Protein AF-Q05E89-F1 (afdb_monomer)

Mean predicted aligned error: 7.86 Å

Secondary structure (DSSP, 8-state):
------EEEEETTEEEEE-HHHHHHHHHHHHS---HHHHHHHHT-SSHHHHHHHHHHS-TTGGGS-GGGHHHHHHHTT--S------

Foldseek 3Di:
DDPLQWDWDDFDPDIQTDALQLLVLLQCVVVDPQALQNSCVSRVHPDSVSSVVRVVRDDVVSSVDHSVCSSVCSVVVVNDDDPPVDD

Radius of gyration: 12.9 Å; Cα contacts (8 Å, |Δi|>4): 88; chains: 1; bounding box: 27×40×33 Å

Nearest PDB structures (foldseek):
  1j1v-assembly1_A  TM=5.083E-01  e=2.831E+00  Escherichia coli
  3pvv-assembly2_B  TM=4.271E-01  e=5.571E+00  Mycobacterium tuberculosis H37Ra
  8btg-assembly1_B  TM=4.757E-01  e=8.571E+00  Bacillus subtilis
  7eso-assembly2_H  TM=3.617E-01  e=5.571E+00  Pseudomonas phage phiYY
  7esv-assembly1_A-2  TM=3.617E-01  e=6.700E+00  Pseudomonas phage phiYY

pLDDT: mean 78.32, std 17.52, range [34.53, 95.31]

Sequence (87 aa):
MSEAGVFKVTVGEKEIVIDEKILEILRRYRTTEMSLDQLAAALGLDSWEEAYEFVKNIPAWILSIEPSQWKTMSRMKGVKEEMAVEK

Structure (mmCIF, N/CA/C/O backbone):
data_AF-Q05E89-F1
#
_entry.id   AF-Q05E89-F1
#
loop_
_atom_site.group_PDB
_atom_site.id
_atom_site.type_symbol
_atom_site.label_atom_id
_atom_site.label_alt_id
_atom_site.label_comp_id
_atom_site.label_asym_id
_atom_site.label_entity_id
_atom_site.label_seq_id
_atom_site.pdbx_PDB_ins_code
_atom_site.Cartn_x
_atom_site.Cartn_y
_atom_site.Cartn_z
_atom_site.occupancy
_atom_site.B_iso_or_equiv
_atom_site.auth_seq_id
_atom_site.auth_comp_id
_atom_site.auth_asym_id
_atom_site.auth_atom_id
_atom_site.pdbx_PDB_model_num
ATOM 1 N N . MET A 1 1 ? 5.686 -29.603 -7.796 1.00 34.78 1 MET A N 1
ATOM 2 C CA . MET A 1 1 ? 5.028 -28.339 -8.184 1.00 34.78 1 MET A CA 1
ATOM 3 C C . MET A 1 1 ? 5.439 -27.331 -7.128 1.00 34.78 1 MET A C 1
ATOM 5 O O . MET A 1 1 ? 4.962 -27.440 -6.013 1.00 34.78 1 MET A O 1
ATOM 9 N N . SER A 1 2 ? 6.454 -26.511 -7.399 1.00 38.09 2 SER A N 1
ATOM 10 C CA . SER A 1 2 ? 7.059 -25.644 -6.381 1.00 38.09 2 SER A CA 1
ATOM 11 C C . SER A 1 2 ? 6.117 -24.481 -6.082 1.00 38.09 2 SER A C 1
ATOM 13 O O . SER A 1 2 ? 5.871 -23.672 -6.978 1.00 38.09 2 SER A O 1
ATOM 15 N N . GLU A 1 3 ? 5.577 -24.422 -4.863 1.00 46.09 3 GLU A N 1
ATOM 16 C CA . GLU A 1 3 ? 4.829 -23.266 -4.363 1.00 46.09 3 GLU A CA 1
ATOM 17 C C . GLU A 1 3 ? 5.706 -22.024 -4.527 1.00 46.09 3 GLU A C 1
ATOM 19 O O . GLU A 1 3 ? 6.806 -21.921 -3.981 1.00 46.09 3 GLU A O 1
ATOM 24 N N . ALA A 1 4 ? 5.274 -21.109 -5.392 1.00 50.03 4 ALA A N 1
ATOM 25 C CA . ALA A 1 4 ? 5.874 -19.792 -5.458 1.00 50.03 4 ALA A CA 1
ATOM 26 C C . ALA A 1 4 ? 5.525 -19.102 -4.137 1.00 50.03 4 ALA A C 1
ATOM 28 O O . ALA A 1 4 ? 4.342 -18.928 -3.859 1.00 50.03 4 ALA A O 1
ATOM 29 N N . GLY A 1 5 ? 6.535 -18.772 -3.327 1.00 54.69 5 GLY A N 1
ATOM 30 C CA . GLY A 1 5 ? 6.333 -18.152 -2.019 1.00 54.69 5 GLY A CA 1
ATOM 31 C C . GLY A 1 5 ? 5.402 -16.947 -2.126 1.00 54.69 5 GLY A C 1
ATOM 32 O O . GLY A 1 5 ? 5.644 -16.032 -2.920 1.00 54.69 5 GLY A O 1
ATOM 33 N N . VAL A 1 6 ? 4.309 -16.996 -1.370 1.00 65.00 6 VAL A N 1
ATOM 34 C CA . VAL A 1 6 ? 3.271 -15.971 -1.356 1.00 65.00 6 VAL A CA 1
ATOM 35 C C . VAL A 1 6 ? 3.617 -15.005 -0.231 1.00 65.00 6 VAL A C 1
ATOM 37 O O . VAL A 1 6 ? 3.615 -15.385 0.934 1.00 65.00 6 VAL A O 1
ATOM 40 N N . PHE A 1 7 ? 3.951 -13.757 -0.559 1.00 77.00 7 PHE A N 1
ATOM 41 C CA . PHE A 1 7 ? 4.162 -12.740 0.469 1.00 77.00 7 PHE A CA 1
ATOM 42 C C . PHE A 1 7 ? 2.811 -12.139 0.840 1.00 77.00 7 PHE A C 1
ATOM 44 O O . PHE A 1 7 ? 2.074 -11.699 -0.041 1.00 77.00 7 PHE A O 1
ATOM 51 N N . LYS A 1 8 ? 2.482 -12.124 2.127 1.00 84.75 8 LYS A N 1
ATOM 52 C CA . LYS A 1 8 ? 1.211 -11.602 2.624 1.00 84.75 8 LYS A CA 1
ATOM 53 C C . LYS A 1 8 ? 1.458 -10.542 3.680 1.00 84.75 8 LYS A C 1
ATOM 55 O O . LYS A 1 8 ? 2.386 -10.670 4.474 1.00 84.75 8 LYS A O 1
ATOM 60 N N . VAL A 1 9 ? 0.623 -9.514 3.679 1.00 87.06 9 VAL A N 1
ATOM 61 C CA . VAL A 1 9 ? 0.622 -8.460 4.691 1.00 87.06 9 VAL A CA 1
ATOM 62 C C . VAL A 1 9 ? -0.761 -8.414 5.308 1.00 87.06 9 VAL A C 1
ATOM 64 O O . VAL A 1 9 ? -1.751 -8.239 4.598 1.00 87.06 9 VAL A O 1
ATOM 67 N N . THR A 1 10 ? -0.818 -8.556 6.625 1.00 88.00 10 THR A N 1
ATOM 68 C CA . THR A 1 10 ? -2.059 -8.423 7.385 1.00 88.00 10 THR A CA 1
ATOM 69 C C . THR A 1 10 ? -2.148 -7.018 7.956 1.0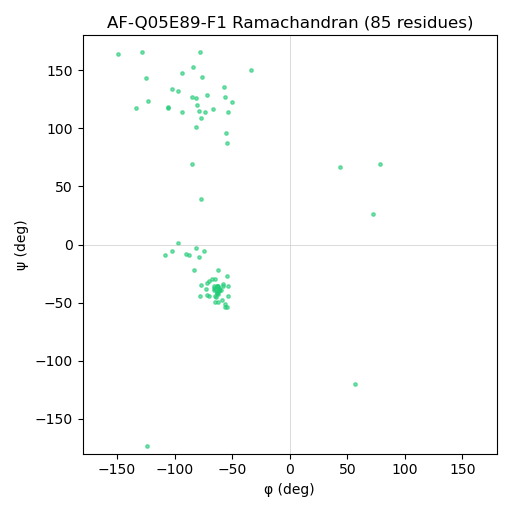0 88.00 10 THR A C 1
ATOM 71 O O . THR A 1 10 ? -1.187 -6.519 8.544 1.00 88.00 10 THR A O 1
ATOM 74 N N . VAL A 1 11 ? -3.301 -6.380 7.781 1.00 89.62 11 VAL A N 1
ATOM 75 C CA . VAL A 1 11 ? -3.615 -5.069 8.349 1.00 89.62 11 VAL A CA 1
ATOM 76 C C . VAL A 1 11 ? -5.002 -5.142 8.961 1.00 89.62 11 VAL A C 1
ATOM 78 O O . VAL A 1 11 ? -5.974 -5.418 8.262 1.00 89.62 11 VAL A O 1
ATOM 81 N N . GLY A 1 12 ? -5.083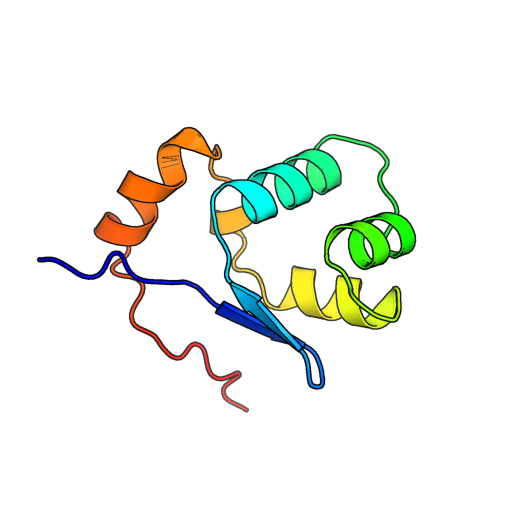 -4.939 10.277 1.00 85.19 12 GLY A N 1
ATOM 82 C CA . GLY A 1 12 ? -6.324 -5.154 11.016 1.00 85.19 12 GLY A CA 1
ATOM 83 C C . GLY A 1 12 ? -6.831 -6.586 10.826 1.00 85.19 12 GLY A C 1
ATOM 84 O O . GLY A 1 12 ? -6.128 -7.544 11.146 1.00 85.19 12 GLY A O 1
ATOM 85 N N . GLU A 1 13 ? -8.036 -6.721 10.271 1.00 84.88 13 GLU A N 1
ATOM 86 C CA . GLU A 1 13 ? -8.678 -8.010 9.970 1.00 84.88 13 GLU A CA 1
ATOM 87 C C . GLU A 1 13 ? -8.496 -8.459 8.506 1.00 84.88 13 GLU A C 1
ATOM 89 O O . GLU A 1 13 ? 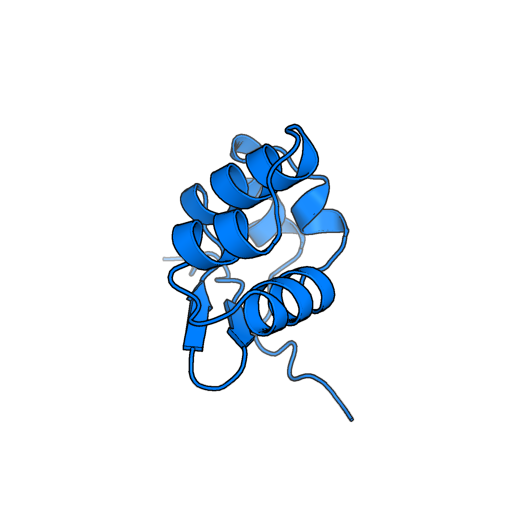-8.997 -9.512 8.107 1.00 84.88 13 GLU A O 1
ATOM 94 N N . LYS A 1 14 ? -7.783 -7.677 7.683 1.00 86.38 14 LYS A N 1
ATOM 95 C CA . LYS A 1 14 ? -7.605 -7.938 6.249 1.00 86.38 14 LYS A CA 1
ATOM 96 C C . LYS A 1 14 ? -6.236 -8.538 5.959 1.00 86.38 14 LYS A C 1
ATOM 98 O O . LYS A 1 14 ? -5.211 -8.032 6.406 1.00 86.38 14 LYS A O 1
ATOM 103 N N . GLU A 1 15 ? -6.217 -9.588 5.144 1.00 88.88 15 GLU A N 1
ATOM 104 C CA . GLU A 1 15 ? -4.995 -10.194 4.610 1.00 88.88 15 GLU A CA 1
ATOM 105 C C . GLU A 1 15 ? -4.844 -9.819 3.130 1.00 88.88 15 GLU A C 1
ATOM 107 O O . GLU A 1 15 ? -5.684 -10.165 2.298 1.00 88.88 15 GLU A O 1
ATOM 112 N N . ILE A 1 16 ? -3.759 -9.120 2.793 1.00 89.38 16 ILE A N 1
ATOM 113 C CA . ILE A 1 16 ? -3.430 -8.744 1.417 1.00 89.38 16 ILE A CA 1
ATOM 114 C C . ILE A 1 16 ? -2.281 -9.619 0.929 1.00 89.38 16 ILE A C 1
ATOM 116 O O . ILE A 1 16 ? -1.157 -9.554 1.428 1.00 89.38 16 ILE A O 1
ATOM 120 N N . VAL A 1 17 ? -2.556 -10.413 -0.102 1.00 88.56 17 VAL A N 1
ATOM 121 C CA . VAL A 1 17 ? -1.541 -11.178 -0.825 1.00 88.56 17 VAL A CA 1
ATOM 122 C C . VAL A 1 17 ? -0.831 -10.258 -1.814 1.00 88.56 17 VAL A C 1
ATOM 124 O O . VAL A 1 17 ? -1.463 -9.712 -2.714 1.00 88.56 17 VAL A O 1
ATOM 127 N N . ILE A 1 18 ? 0.484 -10.105 -1.677 1.00 85.19 18 ILE A N 1
ATOM 128 C CA . ILE A 1 18 ? 1.294 -9.352 -2.633 1.00 85.19 18 ILE A CA 1
ATOM 129 C C . ILE A 1 18 ? 1.520 -10.214 -3.873 1.00 85.19 18 ILE A C 1
ATOM 131 O O . ILE A 1 18 ? 2.261 -11.198 -3.858 1.00 85.19 18 ILE A O 1
ATOM 135 N N . ASP A 1 19 ? 0.873 -9.821 -4.960 1.00 85.19 19 ASP A N 1
ATOM 136 C CA . ASP A 1 19 ? 1.022 -10.393 -6.291 1.00 85.19 19 ASP A CA 1
ATOM 137 C C . ASP A 1 19 ? 1.408 -9.306 -7.313 1.00 85.19 19 ASP A C 1
ATOM 139 O O . ASP A 1 19 ? 1.681 -8.155 -6.963 1.00 85.19 19 ASP A O 1
ATOM 143 N N . GLU A 1 20 ? 1.437 -9.663 -8.599 1.00 83.31 20 GLU A N 1
ATOM 144 C CA . GLU A 1 20 ? 1.751 -8.712 -9.675 1.00 83.31 20 GLU A CA 1
ATOM 145 C C . GLU A 1 20 ? 0.786 -7.510 -9.691 1.00 83.31 20 GLU A C 1
ATOM 147 O O . GLU A 1 20 ? 1.223 -6.381 -9.913 1.00 83.31 20 GLU A O 1
ATOM 152 N N . LYS A 1 21 ? -0.498 -7.713 -9.366 1.00 87.44 21 LYS A N 1
ATOM 153 C CA . LYS A 1 21 ? -1.512 -6.651 -9.340 1.00 87.44 21 LYS A CA 1
ATOM 154 C C . LYS A 1 21 ? -1.284 -5.687 -8.175 1.00 87.44 21 LYS A C 1
ATOM 156 O O . LYS A 1 21 ? -1.360 -4.471 -8.359 1.00 87.44 21 LYS A O 1
ATOM 161 N N . ILE A 1 22 ? -0.990 -6.198 -6.979 1.00 90.00 22 ILE A N 1
ATOM 162 C CA . ILE A 1 22 ? -0.680 -5.344 -5.826 1.00 90.00 22 ILE A CA 1
ATOM 163 C C . ILE A 1 22 ? 0.624 -4.575 -6.053 1.00 90.00 22 ILE A C 1
ATOM 165 O O . ILE A 1 22 ? 0.696 -3.388 -5.735 1.00 90.00 22 ILE A O 1
ATOM 169 N N . LEU A 1 23 ? 1.630 -5.190 -6.680 1.00 88.12 23 LEU A N 1
ATOM 170 C CA . LEU A 1 23 ? 2.864 -4.494 -7.058 1.00 88.12 23 LEU A CA 1
ATOM 171 C C . LEU A 1 23 ? 2.620 -3.352 -8.044 1.00 88.12 23 LEU A C 1
ATOM 173 O O . LEU A 1 23 ? 3.243 -2.300 -7.918 1.00 88.12 23 LEU A O 1
ATOM 1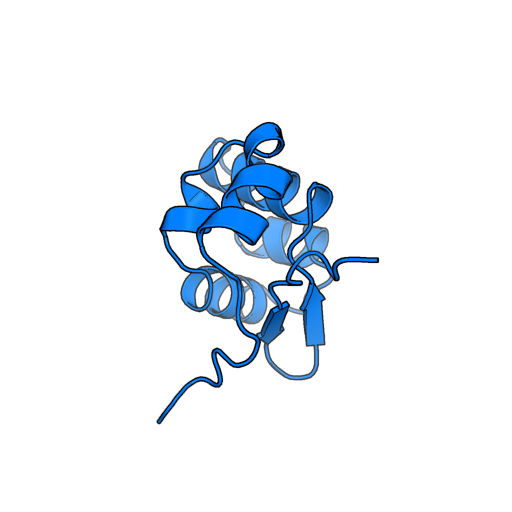77 N N . GLU A 1 24 ? 1.708 -3.512 -9.002 1.00 88.69 24 GLU A N 1
ATOM 178 C CA . GLU A 1 24 ? 1.314 -2.418 -9.894 1.00 88.69 24 GLU A CA 1
ATOM 179 C C . GLU A 1 24 ? 0.648 -1.265 -9.135 1.00 88.69 24 GLU A C 1
ATOM 181 O O . GLU A 1 24 ? 0.931 -0.097 -9.414 1.00 88.69 24 GLU A O 1
ATOM 186 N N . ILE A 1 25 ? -0.210 -1.569 -8.156 1.00 92.31 25 ILE A N 1
ATOM 187 C CA . ILE A 1 25 ? -0.821 -0.555 -7.284 1.00 92.31 25 ILE A CA 1
ATOM 188 C C . ILE A 1 25 ? 0.263 0.171 -6.480 1.00 92.31 25 ILE A C 1
ATOM 190 O O . ILE A 1 25 ? 0.318 1.397 -6.516 1.00 92.31 25 ILE A O 1
ATOM 194 N N . LEU A 1 26 ? 1.168 -0.567 -5.835 1.00 89.81 26 LEU A N 1
ATOM 195 C CA . LEU A 1 26 ? 2.278 -0.010 -5.056 1.00 89.81 26 LEU A CA 1
ATOM 196 C C . LEU A 1 26 ? 3.231 0.829 -5.911 1.00 89.81 26 LEU A C 1
ATOM 198 O O . LEU A 1 26 ? 3.685 1.896 -5.497 1.00 89.81 26 LEU A O 1
ATOM 202 N N . ARG A 1 27 ? 3.516 0.380 -7.135 1.00 87.94 27 ARG A N 1
ATOM 203 C CA . ARG A 1 27 ? 4.340 1.128 -8.083 1.00 87.94 27 ARG A CA 1
ATOM 204 C C . ARG A 1 27 ? 3.655 2.420 -8.494 1.00 87.94 27 ARG A C 1
ATOM 206 O O . ARG A 1 27 ? 4.321 3.453 -8.519 1.00 87.94 27 ARG A O 1
ATOM 213 N N . ARG A 1 28 ? 2.353 2.388 -8.801 1.00 89.81 28 ARG A N 1
ATOM 214 C CA . ARG A 1 28 ? 1.581 3.610 -9.070 1.00 89.81 28 ARG A CA 1
ATOM 215 C C . ARG A 1 28 ? 1.626 4.537 -7.866 1.00 89.81 28 ARG A C 1
ATOM 217 O O . ARG A 1 28 ? 2.012 5.682 -8.042 1.00 89.81 28 ARG A O 1
ATOM 224 N N . TYR A 1 29 ? 1.377 4.032 -6.663 1.00 91.06 29 TYR A N 1
ATOM 225 C CA . TYR A 1 29 ? 1.477 4.819 -5.438 1.00 91.06 29 TYR A CA 1
ATOM 226 C C . TYR A 1 29 ? 2.833 5.526 -5.284 1.00 91.06 29 TYR A C 1
ATOM 228 O O . TYR A 1 29 ? 2.880 6.715 -5.009 1.00 91.06 29 TYR A O 1
ATOM 236 N N . ARG A 1 30 ? 3.942 4.830 -5.561 1.00 87.38 30 ARG A N 1
ATOM 237 C CA . ARG A 1 30 ? 5.299 5.399 -5.480 1.00 87.38 30 ARG A CA 1
ATOM 238 C C . ARG A 1 30 ? 5.626 6.400 -6.597 1.00 87.38 30 ARG A C 1
ATOM 240 O O . ARG A 1 30 ? 6.457 7.280 -6.410 1.00 87.38 30 ARG A O 1
ATOM 247 N N . THR A 1 31 ? 5.083 6.193 -7.796 1.00 86.00 31 THR A N 1
ATOM 248 C CA . THR A 1 31 ? 5.472 6.939 -9.012 1.00 86.00 31 THR A CA 1
ATOM 249 C C . THR A 1 31 ? 4.486 8.031 -9.407 1.00 86.00 31 THR A C 1
ATOM 251 O O . THR A 1 31 ? 4.756 8.783 -10.340 1.00 86.00 31 THR A O 1
ATOM 254 N N . THR A 1 32 ? 3.359 8.126 -8.709 1.00 86.62 32 THR A N 1
ATOM 255 C CA . THR A 1 32 ? 2.302 9.115 -8.941 1.00 86.62 32 THR A CA 1
ATOM 256 C C . THR A 1 32 ? 1.966 9.825 -7.632 1.00 86.62 32 THR A C 1
ATOM 258 O O . THR A 1 32 ? 2.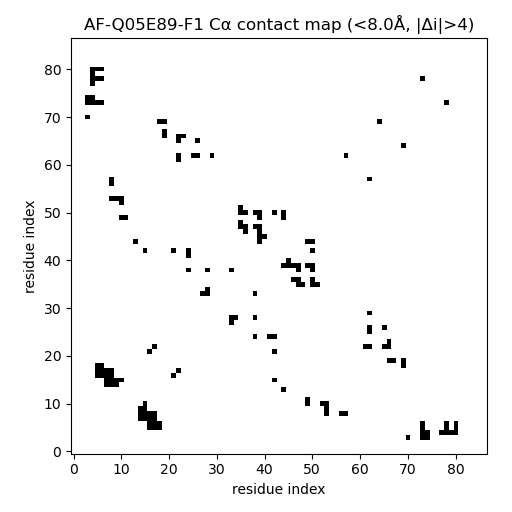337 9.357 -6.561 1.00 86.62 32 THR A O 1
ATOM 261 N N . GLU A 1 33 ? 1.241 10.940 -7.697 1.00 84.94 33 GLU A N 1
ATOM 262 C CA . GLU A 1 33 ? 0.776 11.697 -6.520 1.00 84.94 33 GLU A CA 1
ATOM 263 C C . GLU A 1 33 ? -0.435 11.034 -5.830 1.00 84.94 33 GLU A C 1
ATOM 265 O O . GLU A 1 33 ? -1.389 11.697 -5.428 1.00 84.94 33 GLU A O 1
ATOM 270 N N . MET A 1 34 ? -0.438 9.704 -5.738 1.00 91.06 34 MET A N 1
ATOM 271 C CA . MET A 1 34 ? -1.546 8.949 -5.162 1.00 91.06 34 MET A CA 1
ATOM 272 C C . MET A 1 34 ? -1.589 9.140 -3.642 1.00 91.06 34 MET A C 1
ATOM 274 O O . MET A 1 34 ? -0.589 8.925 -2.955 1.00 91.06 34 MET A O 1
ATOM 278 N N . SER A 1 35 ? -2.749 9.511 -3.102 1.00 94.44 35 SER A N 1
ATOM 279 C CA . SER A 1 35 ? -2.928 9.655 -1.653 1.00 94.44 35 SER A CA 1
ATOM 280 C C . SER A 1 35 ? -3.099 8.301 -0.951 1.00 94.44 35 SER A C 1
ATOM 282 O O . SER A 1 35 ? -3.374 7.279 -1.584 1.00 94.44 35 SER A O 1
ATOM 284 N N . LEU A 1 36 ? -2.973 8.290 0.381 1.00 94.00 36 LEU A N 1
ATOM 285 C CA . LEU A 1 36 ? -3.238 7.094 1.188 1.00 94.00 36 LEU A CA 1
ATOM 286 C C . LEU A 1 36 ? -4.703 6.648 1.101 1.00 94.00 36 LEU A C 1
ATOM 288 O O . LEU A 1 36 ? -4.950 5.451 1.031 1.00 94.00 36 LEU A O 1
ATOM 292 N N . ASP A 1 37 ? -5.662 7.572 1.012 1.00 94.94 37 ASP A N 1
ATOM 293 C CA . ASP A 1 37 ? -7.074 7.232 0.778 1.00 94.94 37 ASP A CA 1
ATOM 294 C C . ASP A 1 37 ? -7.280 6.530 -0.568 1.00 94.94 37 ASP A C 1
ATOM 296 O O . ASP A 1 37 ? -8.002 5.539 -0.672 1.00 94.94 37 ASP A O 1
ATOM 300 N N . GLN A 1 38 ? -6.612 7.015 -1.619 1.00 95.31 38 GLN A N 1
ATOM 301 C CA . GLN A 1 38 ? -6.666 6.376 -2.932 1.00 95.31 38 GLN A CA 1
ATOM 302 C C . GLN A 1 38 ? -6.014 4.994 -2.896 1.00 95.31 38 GLN A C 1
ATOM 304 O O . GLN A 1 38 ? -6.510 4.065 -3.537 1.00 95.31 38 GLN A O 1
ATOM 309 N N . LEU A 1 39 ? -4.907 4.849 -2.159 1.00 94.69 39 LEU A N 1
ATOM 310 C CA . LEU A 1 39 ? -4.241 3.564 -1.966 1.00 94.69 39 LEU A CA 1
ATOM 311 C C . LEU A 1 39 ? -5.146 2.589 -1.211 1.00 94.69 39 LEU A C 1
ATOM 313 O O . LEU A 1 39 ? -5.298 1.453 -1.653 1.00 94.69 39 LEU A O 1
ATOM 317 N N . ALA A 1 40 ? -5.794 3.046 -0.139 1.00 94.69 40 ALA A N 1
ATOM 318 C CA . ALA A 1 40 ? -6.754 2.261 0.624 1.00 94.69 40 ALA A CA 1
ATOM 319 C C . ALA A 1 40 ? -7.877 1.746 -0.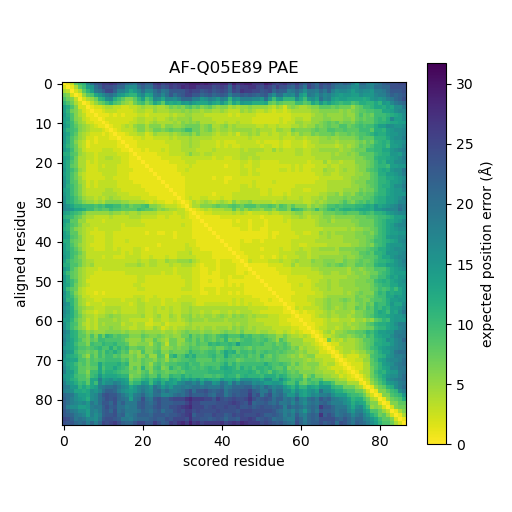281 1.00 94.69 40 ALA A C 1
ATOM 321 O O . ALA A 1 40 ? -8.097 0.538 -0.368 1.00 94.69 40 ALA A O 1
ATOM 322 N N . ALA A 1 41 ? -8.494 2.638 -1.060 1.00 94.56 41 ALA A N 1
ATOM 323 C CA . ALA A 1 41 ? -9.541 2.276 -2.010 1.00 94.56 41 ALA A CA 1
ATOM 324 C C . ALA A 1 41 ? -9.059 1.266 -3.070 1.00 94.56 41 ALA A C 1
ATOM 326 O O . ALA A 1 41 ? -9.792 0.345 -3.428 1.00 94.56 41 ALA A O 1
ATOM 327 N N . ALA A 1 42 ? -7.823 1.401 -3.562 1.00 93.50 42 ALA A N 1
ATOM 328 C CA . ALA A 1 42 ? -7.252 0.479 -4.545 1.00 93.50 42 ALA A CA 1
ATOM 329 C C . ALA A 1 42 ? -6.940 -0.912 -3.965 1.00 93.50 42 ALA A C 1
ATOM 331 O O . ALA A 1 42 ? -7.018 -1.907 -4.690 1.00 93.50 42 ALA A O 1
ATOM 332 N N . LEU A 1 43 ? -6.585 -0.976 -2.680 1.00 91.81 43 LEU A N 1
ATOM 333 C CA . LEU A 1 43 ? -6.282 -2.208 -1.948 1.00 91.81 43 LEU A CA 1
ATOM 334 C C . LEU A 1 43 ? -7.517 -2.835 -1.281 1.00 91.81 43 LEU A C 1
ATOM 336 O O . LEU A 1 43 ? -7.432 -3.957 -0.789 1.00 91.81 43 LEU A O 1
ATOM 340 N N . GLY A 1 44 ? -8.660 -2.141 -1.281 1.00 91.88 44 GLY A N 1
ATOM 341 C CA . GLY A 1 44 ? -9.871 -2.573 -0.582 1.00 91.88 44 GLY A CA 1
ATOM 342 C C . GLY A 1 44 ? -9.773 -2.442 0.941 1.00 91.88 44 GLY A C 1
ATOM 343 O O . GLY A 1 44 ? -10.422 -3.200 1.658 1.00 91.88 44 GLY A O 1
ATOM 344 N N . LEU A 1 45 ? -8.947 -1.519 1.434 1.00 93.56 45 LEU A N 1
ATOM 345 C CA . LEU A 1 45 ? -8.814 -1.166 2.849 1.00 93.56 45 LEU A CA 1
ATOM 346 C C . LEU A 1 45 ? -9.895 -0.151 3.251 1.00 93.56 45 LEU A C 1
ATOM 348 O O . LEU A 1 45 ? -10.393 0.590 2.403 1.00 93.56 45 LEU A O 1
ATOM 352 N N . ASP A 1 46 ? -10.276 -0.146 4.529 1.00 92.06 46 ASP A N 1
ATOM 353 C CA . ASP A 1 46 ? -11.406 0.662 5.016 1.00 92.06 46 ASP A CA 1
ATOM 354 C C . ASP A 1 46 ? -11.011 2.111 5.318 1.00 92.06 46 ASP A C 1
ATOM 356 O O . ASP A 1 46 ? -11.869 2.996 5.319 1.00 92.06 46 ASP A O 1
ATOM 360 N N . SER A 1 47 ? -9.723 2.373 5.553 1.00 94.38 47 SER A N 1
ATOM 361 C CA . SER A 1 47 ? -9.242 3.710 5.887 1.00 94.38 47 SER A CA 1
ATOM 362 C C . SER A 1 47 ? -7.820 3.992 5.401 1.00 94.38 47 SER A C 1
ATOM 364 O O . SER A 1 47 ? -7.050 3.091 5.050 1.00 94.38 47 SER A O 1
ATOM 366 N N . TRP A 1 48 ? -7.454 5.276 5.386 1.00 94.81 48 TRP A N 1
ATOM 367 C CA . TRP A 1 48 ? -6.094 5.708 5.069 1.00 94.81 48 TRP A CA 1
ATOM 368 C C . TRP A 1 48 ? -5.080 5.232 6.121 1.00 94.81 48 TRP A C 1
ATOM 370 O O . TRP A 1 48 ? -3.925 4.986 5.767 1.00 94.81 48 TRP A O 1
ATOM 380 N N . GLU A 1 49 ? -5.491 5.060 7.388 1.00 95.25 49 GLU A N 1
ATOM 381 C CA . GLU A 1 49 ? -4.629 4.503 8.437 1.00 95.25 49 GLU A CA 1
ATOM 382 C C . GLU A 1 49 ? -4.229 3.058 8.117 1.00 95.25 49 GLU A C 1
ATOM 384 O O . GLU A 1 49 ? -3.060 2.697 8.257 1.00 95.25 49 GLU A O 1
ATOM 389 N N . GLU A 1 50 ? -5.163 2.239 7.622 1.00 93.69 50 GLU A N 1
ATOM 390 C CA . GLU A 1 50 ? -4.852 0.874 7.189 1.00 93.69 50 GLU A CA 1
ATOM 391 C C . GLU A 1 50 ? -3.874 0.871 6.008 1.00 93.69 50 GLU A C 1
ATOM 393 O O . GLU A 1 50 ? -2.917 0.097 5.985 1.00 93.69 50 GLU A O 1
ATOM 398 N N . ALA A 1 51 ? -4.057 1.766 5.033 1.00 94.38 51 ALA A N 1
ATOM 399 C CA . ALA A 1 51 ? -3.110 1.893 3.926 1.00 94.38 51 ALA A CA 1
ATOM 400 C C . ALA A 1 51 ? -1.714 2.318 4.403 1.00 94.38 51 ALA A C 1
ATOM 402 O O . ALA A 1 51 ? -0.707 1.849 3.870 1.00 94.38 51 ALA A O 1
ATOM 403 N N . TYR A 1 52 ? -1.639 3.171 5.423 1.00 93.19 52 TYR A N 1
ATOM 404 C CA . TYR A 1 52 ? -0.374 3.556 6.035 1.00 93.19 52 TYR A CA 1
ATOM 405 C C . TYR A 1 52 ? 0.317 2.372 6.730 1.00 93.19 52 TYR A C 1
ATOM 407 O O . TYR A 1 52 ? 1.494 2.110 6.463 1.00 93.19 52 TYR A O 1
ATOM 415 N N . GLU A 1 53 ? -0.405 1.618 7.566 1.00 93.06 53 GLU A N 1
ATOM 416 C CA . GLU A 1 53 ? 0.134 0.416 8.222 1.00 93.06 53 GLU A CA 1
ATOM 417 C C . GLU A 1 53 ? 0.548 -0.653 7.199 1.00 93.06 53 GLU A C 1
ATOM 419 O O . GLU A 1 53 ? 1.603 -1.272 7.342 1.00 93.06 53 GLU A O 1
ATOM 424 N N . PHE A 1 54 ? -0.209 -0.814 6.110 1.00 92.25 54 PHE A N 1
ATOM 425 C CA . PHE A 1 54 ? 0.165 -1.691 5.001 1.00 92.25 54 PHE A CA 1
ATOM 426 C C . PHE A 1 54 ? 1.533 -1.324 4.418 1.00 92.25 54 PHE A C 1
ATOM 428 O O . PHE A 1 54 ? 2.424 -2.170 4.343 1.00 92.25 54 PHE A O 1
ATOM 435 N N . VAL A 1 55 ? 1.722 -0.058 4.028 1.00 90.62 55 VAL A N 1
ATOM 436 C CA . VAL A 1 55 ? 2.981 0.422 3.433 1.00 90.62 55 VAL A CA 1
ATOM 437 C C . VAL A 1 55 ? 4.148 0.259 4.405 1.00 90.62 55 VAL A C 1
ATOM 439 O O . VAL A 1 55 ? 5.239 -0.129 3.993 1.00 90.62 55 VAL A O 1
ATOM 442 N N . LYS A 1 56 ? 3.918 0.509 5.694 1.00 88.94 56 LYS A N 1
ATOM 443 C CA . LYS A 1 56 ? 4.918 0.353 6.755 1.00 88.94 56 LYS A CA 1
ATOM 444 C C . LYS A 1 56 ? 5.337 -1.104 6.975 1.00 88.94 56 LYS A C 1
ATOM 446 O O . LYS A 1 56 ? 6.510 -1.359 7.236 1.00 88.94 56 LYS A O 1
ATOM 451 N N . ASN A 1 57 ? 4.408 -2.049 6.833 1.00 89.00 57 ASN A N 1
ATOM 452 C CA . ASN A 1 57 ? 4.684 -3.483 6.961 1.00 89.00 57 ASN A CA 1
ATOM 453 C C . ASN A 1 57 ? 5.331 -4.091 5.706 1.00 89.00 57 ASN A C 1
ATOM 455 O O . ASN A 1 57 ? 5.811 -5.226 5.743 1.00 89.00 57 ASN A O 1
ATOM 459 N N . ILE A 1 58 ? 5.377 -3.353 4.593 1.00 86.44 58 ILE A N 1
ATOM 460 C CA . ILE A 1 58 ? 6.027 -3.806 3.367 1.00 86.44 58 ILE A CA 1
ATOM 461 C C . ILE A 1 58 ? 7.546 -3.583 3.442 1.00 86.44 58 ILE A C 1
ATOM 463 O O . ILE A 1 58 ? 8.013 -2.454 3.606 1.00 86.44 58 ILE A O 1
ATOM 467 N N . PRO A 1 59 ? 8.360 -4.629 3.206 1.00 83.06 59 PRO A N 1
ATOM 468 C CA . PRO A 1 59 ? 9.790 -4.466 3.015 1.00 83.06 59 PRO A CA 1
ATOM 469 C C . PRO A 1 59 ? 10.117 -3.508 1.866 1.00 83.06 59 PRO A C 1
ATOM 471 O O . PRO A 1 59 ? 9.613 -3.657 0.752 1.00 83.06 59 PRO A O 1
ATOM 474 N N . ALA A 1 60 ? 11.071 -2.601 2.081 1.00 81.56 60 ALA A N 1
ATOM 475 C CA . ALA A 1 60 ? 11.483 -1.612 1.079 1.00 81.56 60 ALA A CA 1
ATOM 476 C C . ALA A 1 60 ? 11.904 -2.219 -0.279 1.00 81.56 60 ALA A C 1
ATOM 478 O O . ALA A 1 60 ? 11.763 -1.579 -1.323 1.00 81.56 60 ALA A O 1
ATOM 479 N N . TRP A 1 61 ? 12.393 -3.467 -0.297 1.00 80.19 61 TRP A N 1
ATOM 480 C CA . TRP A 1 61 ? 12.761 -4.148 -1.540 1.00 80.19 61 TRP A CA 1
ATOM 481 C C . TRP A 1 61 ? 11.546 -4.471 -2.424 1.00 80.19 61 TRP A C 1
ATOM 483 O O . TRP A 1 61 ? 11.693 -4.442 -3.641 1.00 80.19 61 TRP A O 1
ATOM 493 N N . ILE A 1 62 ? 10.352 -4.695 -1.855 1.00 81.75 62 ILE A N 1
ATOM 494 C CA . ILE A 1 62 ? 9.100 -4.886 -2.615 1.00 81.75 62 ILE A CA 1
ATOM 495 C C . ILE A 1 62 ? 8.736 -3.600 -3.358 1.00 81.75 62 ILE A C 1
ATOM 497 O O . ILE A 1 62 ? 8.338 -3.634 -4.519 1.00 81.75 62 ILE A O 1
ATOM 501 N N . LEU A 1 63 ? 8.957 -2.450 -2.723 1.00 80.69 63 LEU A N 1
ATOM 502 C CA . LEU A 1 63 ? 8.762 -1.146 -3.351 1.00 80.69 63 LEU A CA 1
ATOM 503 C C . LEU A 1 63 ? 9.865 -0.786 -4.350 1.00 80.69 63 LEU A C 1
ATOM 505 O O . LEU A 1 63 ? 9.747 0.246 -4.997 1.00 80.69 63 LEU A O 1
ATOM 509 N N . SER A 1 64 ? 10.929 -1.577 -4.484 1.00 77.62 64 SER A N 1
ATOM 510 C CA . SER A 1 64 ? 12.072 -1.266 -5.361 1.00 77.62 64 SER A CA 1
ATOM 511 C C . SER A 1 64 ? 12.150 -2.154 -6.603 1.00 77.62 64 SER A C 1
ATOM 513 O O . SER A 1 64 ? 12.955 -1.887 -7.492 1.00 77.62 64 SER A O 1
ATOM 515 N N . ILE A 1 65 ? 11.332 -3.204 -6.677 1.00 77.38 65 ILE A N 1
ATOM 516 C CA . ILE A 1 65 ? 11.315 -4.143 -7.801 1.00 77.38 65 ILE A CA 1
ATOM 517 C C . ILE A 1 65 ? 10.270 -3.745 -8.841 1.00 77.38 65 ILE A C 1
ATOM 519 O O . ILE A 1 65 ? 9.208 -3.207 -8.523 1.00 77.38 65 ILE A O 1
ATOM 523 N N . GLU A 1 66 ? 10.573 -4.031 -10.103 1.00 76.12 66 GLU A N 1
ATOM 524 C CA . GLU A 1 66 ? 9.591 -3.932 -11.178 1.00 76.12 66 GLU A CA 1
ATOM 525 C C . GLU A 1 66 ? 8.645 -5.152 -11.105 1.00 76.12 66 GLU A C 1
ATOM 527 O O . GLU A 1 66 ? 9.118 -6.252 -10.798 1.00 76.12 66 GLU A O 1
ATOM 532 N N . PRO A 1 67 ? 7.335 -5.029 -11.406 1.00 71.12 67 PRO A N 1
ATOM 533 C CA . PRO A 1 67 ? 6.390 -6.149 -11.299 1.00 71.12 67 PRO A CA 1
ATOM 534 C C . PRO A 1 67 ? 6.834 -7.409 -12.061 1.00 71.12 67 PRO A C 1
ATOM 536 O O . PRO A 1 67 ? 6.698 -8.527 -11.567 1.00 71.12 67 PRO A O 1
ATOM 539 N N . SER A 1 68 ? 7.483 -7.234 -13.217 1.00 72.81 68 SER A N 1
ATOM 540 C CA . SER A 1 68 ? 8.042 -8.325 -14.030 1.00 72.81 68 SER A CA 1
ATOM 541 C C . SER A 1 68 ? 9.145 -9.129 -13.325 1.00 72.81 68 SER A C 1
ATOM 543 O O . SER A 1 68 ? 9.399 -10.282 -13.678 1.00 72.81 68 SER A O 1
ATOM 545 N N . GLN A 1 69 ? 9.791 -8.551 -12.311 1.00 73.62 69 GLN A N 1
ATOM 546 C CA . GLN A 1 69 ? 10.844 -9.188 -11.523 1.00 73.62 69 GLN A CA 1
ATOM 547 C C . GLN A 1 69 ? 10.287 -9.992 -10.338 1.00 73.62 69 GLN A C 1
ATOM 549 O O . GLN A 1 69 ? 11.039 -10.757 -9.730 1.00 73.62 69 GLN A O 1
ATOM 554 N N . TRP A 1 70 ? 8.986 -9.882 -10.030 1.00 74.62 70 TRP A N 1
ATOM 555 C CA . TRP A 1 70 ? 8.357 -10.520 -8.868 1.00 74.62 70 TRP A CA 1
ATOM 556 C C . TRP A 1 70 ? 8.589 -12.026 -8.809 1.00 74.62 70 TRP A C 1
ATOM 558 O O . TRP A 1 70 ? 9.130 -12.523 -7.827 1.00 74.62 70 TRP A O 1
ATOM 568 N N . LYS A 1 71 ? 8.254 -12.751 -9.883 1.00 70.25 71 LYS A N 1
ATOM 569 C CA . LYS A 1 71 ? 8.379 -14.220 -9.954 1.00 70.25 71 LYS A CA 1
ATOM 570 C C . LYS A 1 71 ? 9.806 -14.711 -9.707 1.00 70.25 71 LYS A C 1
ATOM 572 O O . LYS A 1 71 ? 10.008 -15.795 -9.165 1.00 70.25 71 LYS A O 1
ATOM 577 N N . THR A 1 72 ? 10.794 -13.931 -10.134 1.00 72.88 72 THR A N 1
ATOM 578 C CA . THR A 1 72 ? 12.212 -14.244 -9.946 1.00 72.88 72 THR A CA 1
ATOM 579 C C . THR A 1 72 ? 12.642 -13.926 -8.517 1.00 72.88 72 THR A C 1
ATOM 581 O O . THR A 1 72 ? 13.298 -14.744 -7.877 1.00 72.88 72 THR A O 1
ATOM 584 N N . MET A 1 73 ? 12.225 -12.776 -7.987 1.00 70.19 73 MET A N 1
ATOM 585 C CA . MET A 1 73 ? 12.609 -12.300 -6.658 1.00 70.19 73 MET A CA 1
ATOM 586 C C . MET A 1 73 ? 11.929 -13.077 -5.527 1.00 70.19 73 MET A C 1
ATOM 588 O O . MET A 1 73 ? 12.601 -13.409 -4.553 1.00 70.19 73 MET A O 1
ATOM 592 N N . SER A 1 74 ? 10.655 -13.453 -5.670 1.00 67.75 74 SER A N 1
ATOM 593 C CA . SER A 1 74 ? 9.931 -14.269 -4.684 1.00 67.75 74 SER A CA 1
ATOM 594 C C . SER A 1 74 ? 10.556 -15.658 -4.519 1.00 67.75 74 SER A C 1
ATOM 596 O O . SER A 1 74 ? 10.661 -16.174 -3.406 1.00 67.75 74 SER A O 1
ATOM 598 N N . ARG A 1 75 ? 11.073 -16.227 -5.617 1.00 65.94 75 ARG A N 1
ATOM 599 C CA . ARG A 1 75 ? 11.849 -17.477 -5.613 1.00 65.94 75 ARG A CA 1
ATOM 600 C C . ARG A 1 75 ? 13.242 -17.301 -5.017 1.00 65.94 75 ARG A C 1
ATOM 602 O O . ARG A 1 75 ? 13.688 -18.148 -4.252 1.00 65.94 75 ARG A O 1
ATOM 609 N N . MET A 1 76 ? 13.937 -16.222 -5.375 1.00 59.47 76 MET A N 1
ATOM 610 C CA . MET A 1 76 ? 15.344 -16.010 -5.018 1.00 59.47 76 MET A CA 1
ATOM 611 C C . MET A 1 76 ? 15.528 -15.567 -3.563 1.00 59.47 76 MET A C 1
ATOM 613 O O . MET A 1 76 ? 16.492 -15.958 -2.912 1.00 59.47 76 MET A O 1
ATOM 617 N N . LYS A 1 77 ? 14.590 -14.774 -3.036 1.00 62.66 77 LYS A N 1
ATOM 618 C CA . LYS A 1 77 ? 14.559 -14.392 -1.621 1.00 62.66 77 LYS A CA 1
ATOM 619 C C . LYS A 1 77 ? 1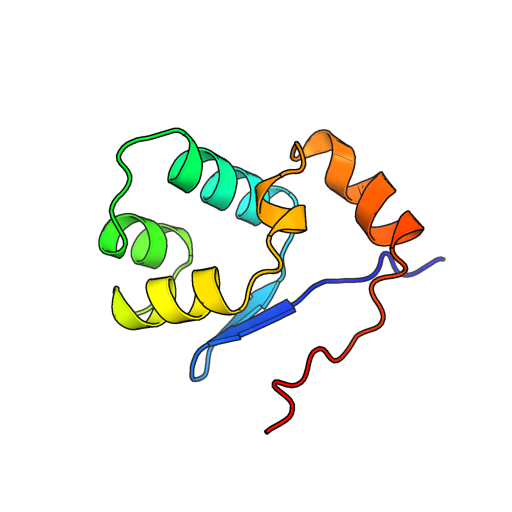3.939 -15.459 -0.731 1.00 62.66 77 LYS A C 1
ATOM 621 O O . LYS A 1 77 ? 13.950 -15.257 0.476 1.00 62.66 77 LYS A O 1
ATOM 626 N N . GLY A 1 78 ? 13.455 -16.561 -1.322 1.00 54.69 78 GLY A N 1
ATOM 627 C CA . GLY A 1 78 ? 12.806 -17.663 -0.627 1.00 54.69 78 GLY A CA 1
ATOM 628 C C . GLY A 1 78 ? 11.844 -17.111 0.401 1.00 54.69 78 GLY A C 1
ATOM 629 O O . GLY A 1 78 ? 12.158 -17.226 1.580 1.00 54.69 78 GLY A O 1
ATOM 630 N N . VAL A 1 79 ? 10.772 -16.443 -0.058 1.00 55.56 79 VAL A N 1
ATOM 631 C CA . VAL A 1 79 ? 9.704 -15.911 0.803 1.00 55.56 79 VAL A CA 1
ATOM 632 C C . VAL A 1 79 ? 9.188 -17.074 1.644 1.00 55.56 79 VAL A C 1
ATOM 634 O O . VAL A 1 79 ? 8.311 -17.826 1.231 1.00 55.56 79 VAL A O 1
ATOM 637 N N . LYS A 1 80 ? 9.847 -17.285 2.778 1.00 45.69 80 LYS A N 1
ATOM 638 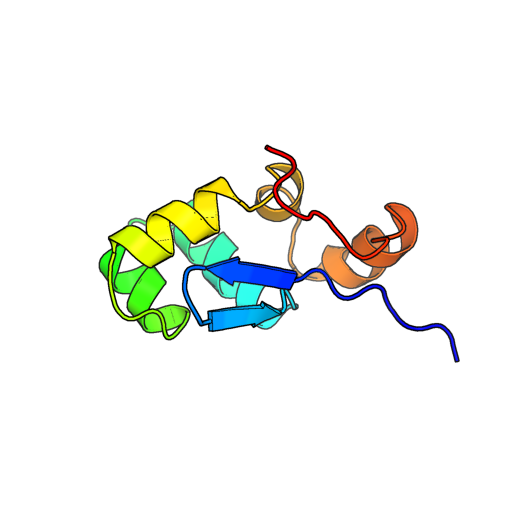C CA . LYS A 1 80 ? 9.403 -18.135 3.853 1.00 45.69 80 LYS A CA 1
ATOM 639 C C . LYS A 1 80 ? 8.379 -17.280 4.562 1.00 45.69 80 LYS A C 1
ATOM 641 O O . LYS A 1 80 ? 8.688 -16.175 5.006 1.00 45.69 80 LYS A O 1
ATOM 646 N N . GLU A 1 81 ? 7.156 -17.782 4.493 1.00 52.94 81 GLU A N 1
ATOM 647 C CA . GLU A 1 81 ? 6.020 -17.403 5.313 1.00 52.94 81 GLU A CA 1
ATOM 648 C C . GLU A 1 81 ? 6.439 -17.024 6.734 1.00 52.94 81 GLU A C 1
ATOM 650 O O . GLU A 1 81 ? 7.417 -17.543 7.266 1.00 52.94 81 GLU A O 1
ATOM 655 N N . GLU A 1 82 ? 5.650 -16.125 7.320 1.00 44.38 82 GLU A N 1
ATOM 656 C CA . GLU A 1 82 ? 5.813 -15.562 8.661 1.00 44.38 82 GLU A CA 1
ATOM 657 C C . GLU A 1 82 ? 6.877 -14.463 8.766 1.00 44.38 82 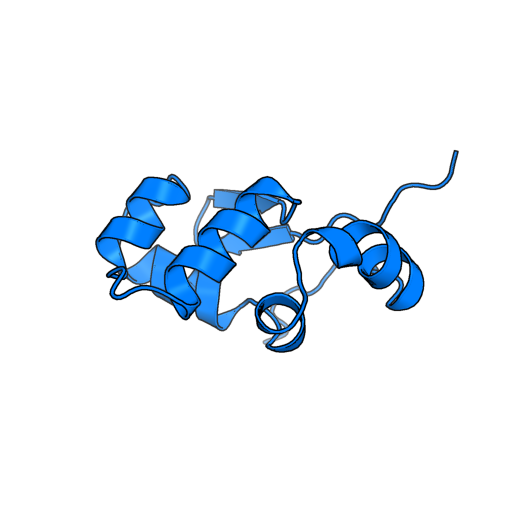GLU A C 1
ATOM 659 O O . GLU A 1 82 ? 7.861 -14.561 9.489 1.00 44.38 82 GLU A O 1
ATOM 664 N N . MET A 1 83 ? 6.589 -13.309 8.159 1.00 41.00 83 MET A N 1
ATOM 665 C CA . MET A 1 83 ? 6.849 -12.071 8.896 1.00 41.00 83 MET A CA 1
ATOM 666 C C . MET A 1 83 ? 5.636 -11.799 9.785 1.00 41.00 83 MET A C 1
ATOM 668 O O . MET A 1 83 ? 4.849 -10.887 9.538 1.00 41.00 83 MET A O 1
ATOM 672 N N . ALA A 1 84 ? 5.461 -12.645 10.804 1.00 41.25 84 ALA A N 1
ATOM 673 C CA . ALA A 1 84 ? 4.763 -12.206 11.995 1.00 41.25 84 ALA A CA 1
ATOM 674 C C . ALA A 1 84 ? 5.521 -10.970 12.486 1.00 41.25 84 ALA A C 1
ATOM 676 O O . ALA A 1 84 ? 6.747 -10.995 12.607 1.00 41.25 84 ALA A O 1
ATOM 677 N N . VAL A 1 85 ? 4.793 -9.875 12.684 1.00 42.47 85 VAL A N 1
ATOM 678 C CA . VAL A 1 85 ? 5.289 -8.694 13.383 1.00 42.47 85 VAL A CA 1
ATOM 679 C C . VAL A 1 85 ? 5.763 -9.177 14.754 1.00 42.47 85 VAL A C 1
ATOM 681 O O . VAL A 1 85 ? 4.958 -9.405 15.656 1.00 42.47 85 VAL A O 1
ATOM 684 N N . GLU A 1 86 ? 7.059 -9.454 14.886 1.00 36.78 86 GLU A N 1
ATOM 685 C CA . GLU A 1 86 ? 7.628 -9.901 16.147 1.00 36.78 86 GLU A CA 1
ATOM 686 C C . GLU A 1 86 ? 7.878 -8.673 17.026 1.00 36.78 86 GLU A C 1
ATOM 688 O O . GLU A 1 86 ? 8.869 -7.968 16.853 1.00 36.78 86 GLU A O 1
ATOM 693 N N . LYS A 1 87 ? 6.933 -8.511 17.964 1.00 34.53 87 LYS A N 1
ATOM 694 C CA . LYS A 1 87 ? 6.914 -7.715 19.206 1.00 34.53 87 LYS A CA 1
ATOM 695 C C . LYS A 1 87 ? 6.898 -6.189 19.136 1.00 34.53 87 LYS A C 1
ATOM 697 O O . LYS A 1 87 ? 7.877 -5.565 18.684 1.00 34.53 87 LYS A O 1
#

Organism: Aeropyrum pernix (strain ATCC 700893 / DSM 11879 / JCM 9820 / NBRC 100138 / K1) (NCBI:txid272557)

Solvent-accessible surface area (backbone atoms only — not comparable to full-atom values): 5363 Å² total; per-residue (Å²): 133,83,80,72,39,68,48,70,48,76,42,94,95,45,77,45,69,61,45,61,68,49,42,51,52,52,48,46,43,74,75,44,96,57,49,48,56,58,47,5,62,74,71,71,43,94,38,39,68,48,32,48,52,45,58,69,72,46,59,70,66,69,79,69,54,57,54,90,47,42,76,58,48,32,58,72,68,52,45,65,74,77,83,64,86,81,127